Protein AF-A0A9C9XQD9-F1 (afdb_monomer_lite)

Radius of gyration: 16.3 Å; chains: 1; bounding box: 29×31×42 Å

pLDDT: mean 93.08, std 9.72, range [49.47, 98.38]

Structure (mmCIF, N/CA/C/O backbone):
data_AF-A0A9C9XQD9-F1
#
_entry.id   AF-A0A9C9XQD9-F1
#
loop_
_atom_site.group_PDB
_atom_site.id
_atom_site.type_symbol
_atom_site.label_atom_id
_atom_site.label_alt_id
_atom_site.label_comp_id
_atom_site.label_asym_id
_atom_site.label_entity_id
_atom_site.label_seq_id
_atom_site.pdbx_PDB_ins_code
_atom_site.Cartn_x
_atom_site.Cartn_y
_atom_site.Cartn_z
_atom_site.occupancy
_atom_site.B_iso_or_equiv
_atom_site.auth_seq_id
_atom_site.auth_comp_id
_atom_site.auth_asym_id
_atom_site.auth_atom_id
_atom_site.pdbx_PDB_model_num
ATOM 1 N N . MET A 1 1 ? 12.271 -24.531 2.397 1.00 49.47 1 MET A N 1
ATOM 2 C CA . MET A 1 1 ? 11.312 -23.431 2.196 1.00 49.47 1 MET A CA 1
ATOM 3 C C . MET A 1 1 ? 11.934 -22.542 1.152 1.00 49.47 1 MET A C 1
ATOM 5 O O . MET A 1 1 ? 13.041 -22.079 1.396 1.00 49.47 1 MET A O 1
ATOM 9 N N . SER A 1 2 ? 11.334 -22.451 -0.036 1.00 54.34 2 SER A N 1
ATOM 10 C CA . SER A 1 2 ? 11.786 -21.471 -1.020 1.00 54.34 2 SER A CA 1
ATOM 11 C C . SER A 1 2 ? 11.721 -20.093 -0.370 1.00 54.34 2 SER A C 1
ATOM 13 O O . SER A 1 2 ? 10.859 -19.839 0.476 1.00 54.34 2 SER A O 1
ATOM 15 N N . ASP A 1 3 ? 12.692 -19.245 -0.675 1.00 64.75 3 ASP A N 1
ATOM 16 C CA . ASP A 1 3 ? 12.753 -17.907 -0.107 1.00 64.75 3 ASP A CA 1
ATOM 17 C C . ASP A 1 3 ? 11.602 -17.085 -0.716 1.00 64.75 3 ASP A C 1
ATOM 19 O O . ASP A 1 3 ? 11.717 -16.518 -1.802 1.00 64.75 3 ASP A O 1
ATOM 23 N N . SER A 1 4 ? 10.434 -17.149 -0.068 1.00 86.69 4 SER A N 1
ATOM 24 C CA . SER A 1 4 ? 9.124 -16.724 -0.597 1.00 86.69 4 SER A CA 1
ATOM 25 C C . SER A 1 4 ? 9.101 -15.283 -1.108 1.00 86.69 4 SER A C 1
ATOM 27 O O . SER A 1 4 ? 8.391 -14.962 -2.062 1.00 86.69 4 SER A O 1
ATOM 29 N N . LEU A 1 5 ? 9.932 -14.416 -0.526 1.00 91.38 5 LEU A N 1
ATOM 30 C CA . LEU A 1 5 ? 10.053 -13.032 -0.957 1.00 91.38 5 LEU A CA 1
ATOM 31 C C . LEU A 1 5 ? 10.759 -12.915 -2.312 1.00 91.38 5 LEU A C 1
ATOM 33 O O . LEU A 1 5 ? 10.394 -12.060 -3.120 1.00 91.38 5 LEU A O 1
ATOM 37 N N . ALA A 1 6 ? 11.743 -13.773 -2.588 1.00 92.50 6 ALA A N 1
ATOM 38 C CA . ALA A 1 6 ? 12.420 -13.804 -3.880 1.00 92.50 6 ALA A CA 1
ATOM 39 C C . ALA A 1 6 ? 11.463 -14.272 -4.987 1.00 92.50 6 ALA A C 1
ATOM 41 O O . ALA A 1 6 ? 11.438 -13.682 -6.069 1.00 92.50 6 ALA A O 1
ATOM 42 N N . GLU A 1 7 ? 10.629 -15.276 -4.701 1.00 94.00 7 GLU A N 1
ATOM 43 C CA . GLU A 1 7 ? 9.597 -15.764 -5.627 1.00 94.00 7 GLU A CA 1
ATOM 44 C C . GLU A 1 7 ? 8.538 -14.693 -5.911 1.00 94.00 7 GLU A C 1
ATOM 46 O O . GLU A 1 7 ? 8.214 -14.442 -7.076 1.00 94.00 7 GLU A O 1
ATOM 51 N N . LEU A 1 8 ? 8.062 -14.000 -4.871 1.00 92.88 8 LEU A N 1
ATOM 52 C CA . LEU A 1 8 ? 7.134 -12.878 -5.008 1.00 92.88 8 LEU A CA 1
ATOM 53 C C . LEU A 1 8 ? 7.752 -11.723 -5.805 1.00 92.88 8 LEU A C 1
ATOM 55 O O . LEU A 1 8 ? 7.131 -11.205 -6.731 1.00 92.88 8 LEU A O 1
ATOM 59 N N . THR A 1 9 ? 8.997 -11.353 -5.501 1.00 93.50 9 THR A N 1
ATOM 60 C CA . THR A 1 9 ? 9.718 -10.296 -6.227 1.00 93.50 9 THR A CA 1
ATOM 61 C C . THR A 1 9 ? 9.832 -10.637 -7.710 1.00 93.50 9 THR A C 1
ATOM 63 O O . THR A 1 9 ? 9.618 -9.777 -8.564 1.00 93.50 9 THR A O 1
ATOM 66 N N . LEU A 1 10 ? 10.142 -11.896 -8.036 1.00 95.00 10 LEU A N 1
ATOM 67 C CA . LEU A 1 10 ? 10.216 -12.348 -9.421 1.00 95.00 10 LEU A CA 1
ATOM 68 C C . LEU A 1 10 ? 8.844 -12.297 -10.106 1.00 95.00 10 LEU A C 1
ATOM 70 O O . LEU A 1 10 ? 8.765 -11.889 -11.262 1.00 95.00 10 LEU A O 1
ATOM 74 N N . ALA A 1 11 ? 7.770 -12.683 -9.413 1.00 95.31 11 ALA A N 1
ATOM 75 C CA . ALA A 1 11 ? 6.412 -12.606 -9.947 1.00 95.31 11 ALA A CA 1
ATOM 76 C C . ALA A 1 11 ? 5.985 -11.161 -10.250 1.00 95.31 11 ALA A C 1
ATOM 78 O O . ALA A 1 11 ? 5.484 -10.902 -11.343 1.00 95.31 11 ALA A O 1
ATOM 79 N N . ILE A 1 12 ? 6.255 -10.222 -9.337 1.00 94.81 12 ILE A N 1
ATOM 80 C CA . ILE A 1 12 ? 5.959 -8.793 -9.525 1.00 94.81 12 ILE A CA 1
ATOM 81 C C . ILE A 1 12 ? 6.753 -8.220 -10.704 1.00 94.81 12 ILE A C 1
ATOM 83 O O . ILE A 1 12 ? 6.189 -7.510 -11.532 1.00 94.81 12 ILE A O 1
ATOM 87 N N . ARG A 1 13 ? 8.044 -8.561 -10.822 1.00 95.06 13 ARG A N 1
ATOM 88 C CA . ARG A 1 13 ? 8.877 -8.112 -11.950 1.00 95.06 13 ARG A CA 1
ATOM 89 C C . ARG A 1 13 ? 8.343 -8.601 -13.292 1.00 95.06 13 ARG A C 1
ATOM 91 O O . ARG A 1 13 ? 8.210 -7.801 -14.201 1.00 95.06 13 ARG A O 1
ATOM 98 N N . ARG A 1 14 ? 7.975 -9.883 -13.412 1.00 97.38 14 ARG A N 1
ATOM 99 C CA . ARG A 1 14 ? 7.372 -10.397 -14.658 1.00 97.38 14 ARG A CA 1
ATOM 100 C C . ARG A 1 14 ? 6.066 -9.680 -15.001 1.00 97.38 14 ARG A C 1
ATOM 102 O O . ARG A 1 14 ? 5.841 -9.348 -16.155 1.00 97.38 14 ARG A O 1
ATOM 109 N N . PHE A 1 15 ? 5.221 -9.428 -14.002 1.00 97.06 15 PHE A N 1
ATOM 110 C CA . PHE A 1 15 ? 3.956 -8.721 -14.202 1.00 97.06 15 PHE A CA 1
ATOM 111 C C . PHE A 1 15 ? 4.157 -7.294 -14.737 1.00 97.06 15 PHE A C 1
ATOM 113 O O . PHE A 1 15 ? 3.382 -6.852 -15.589 1.00 97.06 15 PHE A O 1
ATOM 120 N N . ALA A 1 16 ? 5.174 -6.591 -14.230 1.00 97.25 16 ALA A N 1
ATOM 121 C CA . ALA A 1 16 ? 5.537 -5.249 -14.670 1.00 97.25 16 ALA A CA 1
ATOM 122 C C . ALA A 1 16 ? 6.123 -5.246 -16.092 1.00 97.25 16 ALA A C 1
ATOM 124 O O . ALA A 1 16 ? 5.649 -4.474 -16.927 1.00 97.25 16 ALA A O 1
ATOM 125 N N . ASP A 1 17 ? 7.045 -6.170 -16.376 1.00 97.31 17 ASP A N 1
ATOM 126 C CA . ASP A 1 17 ? 7.725 -6.306 -17.671 1.00 97.31 17 ASP A CA 1
ATOM 127 C C . ASP A 1 17 ? 6.734 -6.603 -18.808 1.00 97.31 17 ASP A C 1
ATOM 129 O O . ASP A 1 17 ? 6.739 -5.938 -19.841 1.00 97.31 17 ASP A O 1
ATOM 133 N N . GLU A 1 18 ? 5.771 -7.507 -18.580 1.00 98.31 18 GLU A N 1
ATOM 134 C CA . GLU A 1 18 ? 4.679 -7.802 -19.528 1.00 98.31 18 GLU A CA 1
ATOM 135 C C . GLU A 1 18 ? 3.826 -6.573 -19.898 1.00 98.31 18 GLU A C 1
ATOM 137 O O . GLU A 1 18 ? 3.091 -6.602 -20.888 1.00 98.31 18 GLU A O 1
ATOM 142 N N . ARG A 1 19 ? 3.881 -5.506 -19.091 1.00 98.06 19 ARG A N 1
ATOM 143 C CA . ARG A 1 19 ? 3.103 -4.268 -19.254 1.00 98.06 19 ARG A CA 1
ATOM 144 C C . ARG A 1 19 ? 3.968 -3.059 -19.591 1.00 98.06 19 ARG A C 1
ATOM 146 O O . ARG A 1 19 ? 3.413 -1.968 -19.723 1.00 98.06 19 ARG A O 1
ATOM 153 N N . ASP A 1 20 ? 5.282 -3.241 -19.727 1.00 97.50 20 ASP A N 1
ATOM 154 C CA . ASP A 1 20 ? 6.251 -2.157 -19.912 1.00 97.50 20 ASP A CA 1
ATOM 155 C C . ASP A 1 20 ? 6.130 -1.080 -18.810 1.00 97.50 20 ASP A C 1
ATOM 157 O O . ASP A 1 20 ? 6.118 0.129 -19.059 1.00 97.50 20 ASP A O 1
ATOM 161 N N . TRP A 1 21 ? 5.948 -1.510 -17.556 1.00 97.94 21 TRP A N 1
ATOM 162 C CA . TRP A 1 21 ? 5.740 -0.606 -16.414 1.00 97.94 21 TRP A CA 1
ATOM 163 C C . TRP A 1 21 ? 7.032 -0.177 -15.719 1.00 97.94 21 TRP A C 1
ATOM 165 O O . TRP A 1 21 ? 7.025 0.802 -14.969 1.00 97.94 21 TRP A O 1
ATOM 175 N N . GLU A 1 22 ? 8.158 -0.827 -16.009 1.00 95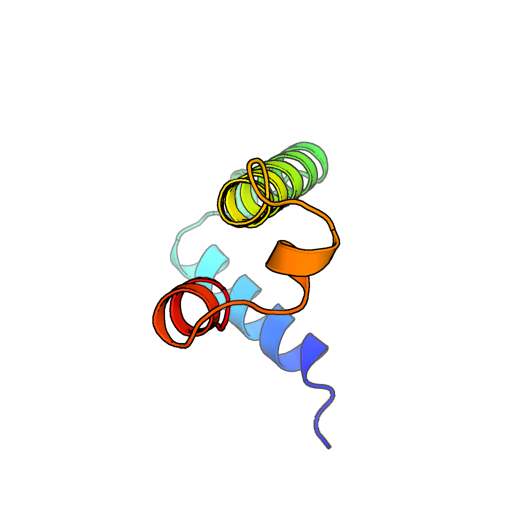.31 22 GLU A N 1
ATOM 176 C CA . GLU A 1 22 ? 9.488 -0.477 -15.503 1.00 95.31 22 GLU A CA 1
ATOM 177 C C . GLU A 1 22 ? 9.821 1.011 -15.692 1.00 95.31 22 GLU A C 1
ATOM 179 O O . GLU A 1 22 ? 10.438 1.615 -14.812 1.00 95.31 22 GLU A O 1
ATOM 184 N N . GLN A 1 23 ? 9.353 1.641 -16.777 1.00 96.19 23 GLN A N 1
ATOM 185 C CA . GLN A 1 23 ? 9.537 3.077 -17.033 1.00 96.19 23 GLN A CA 1
ATOM 186 C C . GLN A 1 23 ? 8.935 3.988 -15.944 1.00 96.19 23 GLN A C 1
ATOM 188 O O . GLN A 1 23 ? 9.397 5.114 -15.744 1.00 96.19 23 GLN A O 1
ATOM 193 N N . PHE A 1 24 ? 7.935 3.505 -15.202 1.00 96.88 24 PHE A N 1
ATOM 194 C CA . PHE A 1 24 ? 7.302 4.223 -14.094 1.00 96.88 24 PHE A CA 1
ATOM 195 C C . PHE A 1 24 ? 7.898 3.851 -12.728 1.00 96.88 24 PHE A C 1
ATOM 197 O O . PHE A 1 24 ? 7.659 4.563 -11.751 1.00 96.88 24 PHE A O 1
ATOM 204 N N . HIS A 1 25 ? 8.717 2.801 -12.634 1.00 95.88 25 HIS A N 1
ATOM 205 C CA . HIS A 1 25 ? 9.265 2.256 -11.384 1.00 95.88 25 HIS A CA 1
ATOM 206 C C . HIS A 1 25 ? 10.539 2.968 -10.895 1.00 95.88 25 HIS A C 1
ATOM 208 O O . HIS A 1 25 ? 11.512 2.344 -10.469 1.00 95.88 25 HIS A O 1
ATOM 214 N N . SER A 1 26 ? 10.543 4.303 -10.898 1.00 97.50 26 SER A N 1
ATOM 215 C CA . SER A 1 26 ? 11.596 5.053 -10.199 1.00 97.50 26 SER A CA 1
ATOM 216 C C . SER A 1 26 ? 11.511 4.824 -8.677 1.00 97.50 26 SER A C 1
ATOM 218 O O . SER A 1 26 ? 10.404 4.649 -8.157 1.00 97.50 26 SER A O 1
ATOM 220 N N . PRO A 1 27 ? 12.626 4.903 -7.918 1.00 97.75 27 PRO A N 1
ATOM 221 C CA . PRO A 1 27 ? 12.589 4.766 -6.458 1.00 97.75 27 PRO A CA 1
ATOM 222 C C . PRO A 1 27 ? 11.584 5.708 -5.780 1.00 97.75 27 PRO A C 1
ATOM 224 O O . PRO A 1 27 ? 10.894 5.311 -4.845 1.00 97.75 27 PRO A O 1
ATOM 227 N N . LYS A 1 28 ? 11.445 6.938 -6.296 1.00 98.31 28 LYS A N 1
ATOM 228 C CA . LYS A 1 28 ? 10.439 7.907 -5.841 1.00 98.31 28 LYS A CA 1
ATOM 229 C C . LYS A 1 28 ? 9.017 7.372 -6.038 1.00 98.31 28 LYS A C 1
ATOM 231 O O . LYS A 1 28 ? 8.217 7.438 -5.113 1.00 98.31 28 LYS A O 1
ATOM 236 N N . ASN A 1 29 ? 8.692 6.878 -7.230 1.00 98.06 29 ASN A N 1
ATOM 237 C CA . ASN A 1 29 ? 7.336 6.428 -7.549 1.00 98.06 29 ASN A CA 1
ATOM 238 C C . ASN A 1 29 ? 6.950 5.189 -6.746 1.00 98.06 29 ASN A C 1
ATOM 240 O O . ASN A 1 29 ? 5.852 5.148 -6.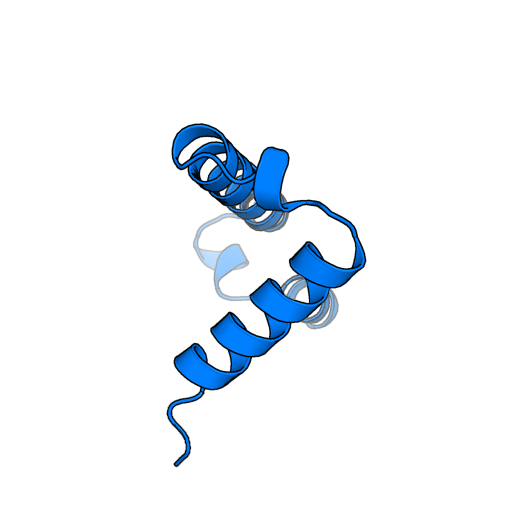206 1.00 98.06 29 ASN A O 1
ATOM 244 N N . LEU A 1 30 ? 7.871 4.236 -6.597 1.00 97.06 30 LEU A N 1
ATOM 245 C CA . LEU A 1 30 ? 7.645 3.047 -5.776 1.00 97.06 30 LEU A CA 1
ATOM 246 C C . LEU A 1 30 ? 7.434 3.405 -4.299 1.00 97.06 30 LEU A C 1
ATOM 248 O O . LEU A 1 30 ? 6.529 2.871 -3.667 1.00 97.06 30 LEU A O 1
ATOM 252 N N . ALA A 1 31 ? 8.220 4.342 -3.756 1.00 98.25 31 ALA A N 1
ATOM 253 C CA . ALA A 1 31 ? 8.031 4.815 -2.386 1.00 98.25 31 ALA A CA 1
ATOM 254 C C . ALA A 1 31 ? 6.676 5.516 -2.200 1.00 98.25 31 ALA A C 1
ATOM 256 O O . ALA A 1 31 ? 6.003 5.285 -1.201 1.00 98.25 31 ALA A O 1
ATOM 257 N N . MET A 1 32 ? 6.253 6.344 -3.162 1.00 98.38 32 MET A N 1
ATOM 258 C CA . MET A 1 32 ? 4.929 6.973 -3.121 1.00 98.38 32 MET A CA 1
ATOM 259 C C . MET A 1 32 ? 3.808 5.933 -3.198 1.00 98.38 32 MET A C 1
ATOM 261 O O . MET A 1 32 ? 2.895 5.997 -2.385 1.00 98.38 32 MET A O 1
ATOM 265 N N . ALA A 1 33 ? 3.897 4.966 -4.117 1.00 97.38 33 ALA A N 1
ATOM 266 C CA . ALA A 1 33 ? 2.912 3.895 -4.249 1.00 97.38 33 ALA A CA 1
ATOM 267 C C . ALA A 1 33 ? 2.782 3.094 -2.945 1.00 97.38 33 ALA A C 1
ATOM 269 O O . ALA A 1 33 ? 1.680 2.939 -2.441 1.00 97.38 33 ALA A O 1
ATOM 270 N N . LEU A 1 34 ? 3.902 2.700 -2.328 1.00 97.19 34 LEU A N 1
ATOM 271 C CA . LEU A 1 34 ? 3.892 2.007 -1.035 1.00 97.19 34 LEU A CA 1
ATOM 272 C C . LEU A 1 34 ? 3.147 2.798 0.054 1.00 97.19 34 LEU A C 1
ATOM 274 O O . LEU A 1 34 ? 2.420 2.212 0.850 1.00 97.19 34 LEU A O 1
ATOM 278 N N . ILE A 1 35 ? 3.337 4.119 0.107 1.00 98.38 35 ILE A N 1
ATOM 279 C CA . ILE A 1 35 ? 2.648 4.973 1.083 1.00 98.38 35 ILE A CA 1
ATOM 280 C C . ILE A 1 35 ? 1.152 5.090 0.778 1.00 98.38 35 ILE A C 1
ATOM 282 O O . ILE A 1 35 ? 0.368 5.140 1.721 1.00 98.38 35 ILE A O 1
ATOM 286 N N . VAL A 1 36 ? 0.752 5.108 -0.497 1.00 98.19 36 VAL A N 1
ATOM 287 C CA . VAL A 1 36 ? -0.668 5.077 -0.882 1.00 98.19 36 VAL A CA 1
ATOM 288 C C . VAL A 1 36 ? -1.324 3.791 -0.380 1.00 98.19 36 VAL A C 1
ATOM 290 O O . VAL A 1 36 ? -2.294 3.880 0.361 1.00 98.19 36 VAL A O 1
ATOM 293 N N . GLU A 1 37 ? -0.733 2.627 -0.658 1.00 96.38 37 GLU A N 1
ATOM 294 C CA . GLU A 1 37 ? -1.246 1.327 -0.189 1.00 96.38 37 GLU A CA 1
ATOM 295 C C . GLU A 1 37 ? -1.295 1.239 1.348 1.00 96.38 37 GLU A C 1
ATOM 297 O O . GLU A 1 37 ? -2.245 0.728 1.939 1.00 96.38 37 GLU A O 1
ATOM 302 N N . ALA A 1 38 ? -0.282 1.781 2.034 1.00 96.88 38 ALA A N 1
ATOM 303 C CA . ALA A 1 38 ? -0.298 1.874 3.493 1.00 96.88 38 ALA A CA 1
ATOM 304 C C . ALA A 1 38 ? -1.419 2.798 3.999 1.00 96.88 38 ALA A C 1
ATOM 306 O O . ALA A 1 38 ? -1.997 2.538 5.054 1.00 96.88 38 ALA A O 1
ATOM 307 N N . GLY A 1 39 ? -1.728 3.863 3.256 1.00 97.19 39 GLY A N 1
ATOM 308 C CA . GLY A 1 39 ? -2.871 4.737 3.501 1.00 97.19 39 GLY A CA 1
ATOM 309 C C . GLY A 1 39 ? -4.196 3.991 3.377 1.00 97.19 39 GLY A C 1
ATOM 310 O O . GLY A 1 39 ? -4.996 4.056 4.305 1.00 97.19 39 GLY A O 1
ATOM 311 N N . GLU A 1 40 ? -4.388 3.219 2.306 1.00 95.62 40 GLU A N 1
ATOM 312 C CA . GLU A 1 40 ? -5.585 2.384 2.116 1.00 95.62 40 GLU A CA 1
ATOM 313 C C . GLU A 1 40 ? -5.760 1.381 3.264 1.00 95.62 40 GLU A C 1
ATOM 315 O O . GLU A 1 40 ? -6.847 1.254 3.830 1.00 95.62 40 GLU A O 1
ATOM 320 N N . LEU A 1 41 ? -4.673 0.741 3.713 1.00 94.38 41 LEU A N 1
ATOM 321 C CA . LEU A 1 41 ? -4.720 -0.127 4.891 1.00 94.38 41 LEU A CA 1
ATOM 322 C C . LEU A 1 41 ? -5.168 0.636 6.149 1.00 94.38 41 LEU A C 1
ATOM 324 O O . LEU A 1 41 ? -5.957 0.115 6.939 1.00 94.38 41 LEU A O 1
ATOM 328 N N . VAL A 1 42 ? -4.677 1.863 6.350 1.00 96.00 42 VAL A N 1
ATOM 329 C CA . VAL A 1 42 ? -5.051 2.714 7.492 1.00 96.00 42 VAL A CA 1
ATOM 330 C C . VAL A 1 42 ? -6.543 3.054 7.485 1.00 96.00 42 VAL A C 1
ATOM 332 O O . VAL A 1 42 ? -7.129 3.146 8.566 1.00 96.00 42 VAL A O 1
ATOM 3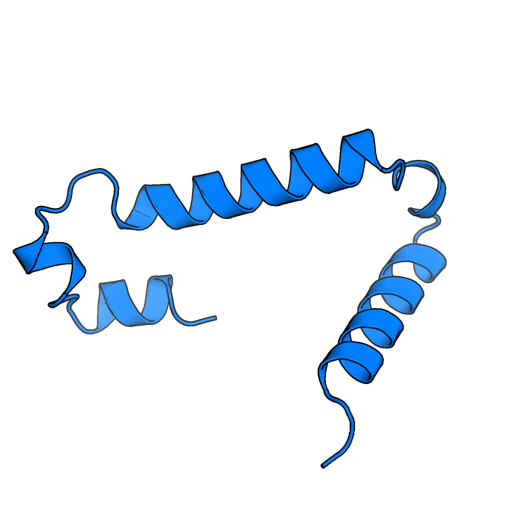35 N N . GLU A 1 43 ? -7.191 3.178 6.323 1.00 95.94 43 GLU A N 1
ATOM 336 C CA . GLU A 1 43 ? -8.623 3.510 6.234 1.00 95.94 43 GLU A CA 1
ATOM 337 C C . GLU A 1 43 ? -9.519 2.511 6.980 1.00 95.94 43 GLU A C 1
ATOM 339 O O . GLU A 1 43 ? -10.532 2.908 7.561 1.00 95.94 43 GLU A O 1
ATOM 344 N N . HIS A 1 44 ? -9.118 1.239 7.058 1.00 94.69 44 HIS A N 1
ATOM 345 C CA . HIS A 1 44 ? -9.838 0.213 7.819 1.00 94.69 44 HIS A CA 1
ATOM 346 C C . HIS A 1 44 ? -9.792 0.422 9.340 1.00 94.69 44 HIS A C 1
ATOM 348 O O . HIS A 1 44 ? -10.656 -0.082 10.058 1.00 94.69 44 HIS A O 1
ATOM 354 N N . PHE A 1 45 ? -8.800 1.162 9.840 1.00 96.38 45 PHE A N 1
ATOM 355 C CA . PHE A 1 45 ? -8.547 1.344 11.272 1.00 96.38 45 PHE A CA 1
ATOM 356 C C . PHE A 1 45 ? -8.753 2.781 11.758 1.00 96.38 45 PHE A C 1
ATOM 358 O O . PHE A 1 45 ? -8.853 2.995 12.963 1.00 96.38 45 PHE A O 1
ATOM 365 N N . GLN A 1 46 ? -8.822 3.765 10.857 1.00 97.00 46 GLN A N 1
ATOM 366 C CA . GLN A 1 46 ? -8.723 5.195 11.184 1.00 97.00 46 GLN A CA 1
ATOM 367 C C . GLN A 1 46 ? -9.762 5.715 12.197 1.00 97.00 46 GLN A C 1
ATOM 369 O O . GLN A 1 46 ? -9.492 6.686 12.899 1.00 97.00 46 GLN A O 1
ATOM 374 N N . TRP A 1 47 ? -10.933 5.077 12.289 1.00 96.12 47 TRP A N 1
ATOM 375 C CA . TRP A 1 47 ? -12.010 5.466 13.213 1.00 96.12 47 TRP A CA 1
ATOM 376 C C . TRP A 1 47 ? -12.172 4.522 14.406 1.00 96.12 47 TRP A C 1
ATOM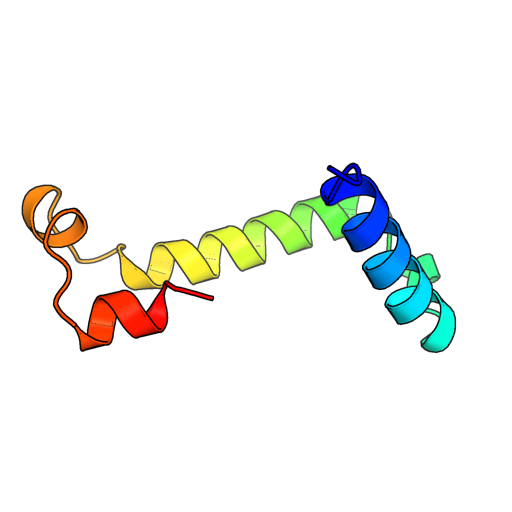 378 O O . TRP A 1 47 ? -13.070 4.723 15.220 1.00 96.12 47 TRP A O 1
ATOM 388 N N . LEU A 1 48 ? -11.324 3.499 14.514 1.00 97.00 48 LEU A N 1
ATOM 389 C CA . LEU A 1 48 ? -11.371 2.530 15.599 1.00 97.00 48 LEU A CA 1
ATOM 390 C C . LEU A 1 48 ? -10.554 3.027 16.790 1.00 97.00 48 LEU A C 1
ATOM 392 O O . LEU A 1 48 ? -9.455 3.569 16.650 1.00 97.00 48 LEU A O 1
ATOM 396 N N . SER A 1 49 ? -11.049 2.765 17.991 1.00 97.62 49 SER A N 1
ATOM 397 C CA . SER A 1 49 ? -10.224 2.798 19.190 1.00 97.62 49 SER A CA 1
ATOM 398 C C . SER A 1 49 ? -9.143 1.708 19.150 1.00 97.62 49 SER A C 1
ATOM 400 O O . SER A 1 49 ? -9.174 0.745 18.374 1.00 97.62 49 SER A O 1
ATOM 402 N N . GLN A 1 50 ? -8.168 1.817 20.054 1.00 96.88 50 GLN A N 1
ATOM 403 C CA . GLN A 1 50 ? -7.140 0.786 20.203 1.00 96.88 50 GLN A CA 1
ATOM 404 C C . GLN A 1 50 ? -7.735 -0.585 20.579 1.00 96.88 50 GLN A C 1
ATOM 406 O O . GLN A 1 50 ? -7.186 -1.615 20.197 1.00 96.88 50 GLN A O 1
ATOM 411 N N . GLU A 1 51 ? -8.838 -0.614 21.328 1.00 97.50 51 GLU A N 1
ATOM 412 C CA . GLU A 1 51 ? -9.503 -1.864 21.694 1.00 97.50 51 GLU A CA 1
ATOM 413 C C . GLU A 1 51 ? -10.234 -2.477 20.497 1.00 97.50 51 GLU A C 1
ATOM 415 O O . GLU A 1 51 ? -10.053 -3.663 20.223 1.00 97.50 51 GLU A O 1
ATOM 420 N N . GLU A 1 52 ? -10.975 -1.672 19.733 1.00 96.81 52 GLU A N 1
ATOM 421 C CA . GLU A 1 52 ? -11.695 -2.127 18.536 1.00 96.81 52 GLU A CA 1
ATOM 422 C C . GLU A 1 52 ? -10.740 -2.633 17.448 1.00 96.81 52 GLU A C 1
ATOM 424 O O . GLU A 1 52 ? -10.971 -3.699 16.883 1.00 96.81 52 GLU A O 1
ATOM 429 N N . SER A 1 53 ? -9.609 -1.954 17.213 1.00 95.88 53 SER A N 1
ATOM 430 C CA . SER A 1 53 ? -8.608 -2.403 16.224 1.00 95.88 53 SER A CA 1
ATOM 431 C C . SER A 1 53 ? -7.986 -3.770 16.546 1.00 95.88 53 SER A C 1
ATOM 433 O O . SER A 1 53 ? -7.482 -4.444 15.649 1.00 95.88 53 SER A O 1
ATOM 435 N N . ARG A 1 54 ? -8.045 -4.217 17.810 1.00 95.50 54 ARG A N 1
ATOM 436 C CA . ARG A 1 54 ? -7.613 -5.560 18.239 1.00 95.50 54 ARG A CA 1
ATOM 437 C C . ARG A 1 54 ? -8.725 -6.607 18.175 1.00 95.50 54 ARG A C 1
ATOM 439 O O . ARG A 1 54 ? -8.421 -7.798 18.187 1.00 95.50 54 ARG A O 1
ATOM 446 N N . HIS A 1 55 ? -9.985 -6.183 18.106 1.00 96.00 55 HIS A N 1
ATOM 447 C CA . HIS A 1 55 ? -11.165 -7.046 18.186 1.00 96.00 55 HIS A CA 1
ATOM 448 C C . HIS A 1 55 ? -12.077 -6.884 16.970 1.00 96.00 55 HIS A C 1
ATOM 450 O O . HIS A 1 55 ? -13.299 -6.852 17.101 1.00 96.00 55 HIS A O 1
ATOM 456 N N . LEU A 1 56 ? -11.474 -6.824 15.782 1.00 95.06 56 LEU A N 1
ATOM 457 C CA . LEU A 1 56 ? -12.206 -6.794 14.523 1.00 95.06 56 LEU A CA 1
ATOM 458 C C . LEU A 1 56 ? -13.209 -7.956 14.441 1.00 95.06 56 LEU A C 1
ATOM 460 O O . LEU A 1 56 ? -12.889 -9.118 14.749 1.00 95.06 56 LEU A O 1
ATOM 464 N N . ASP A 1 57 ? -14.420 -7.664 13.981 1.00 94.44 57 ASP A N 1
ATOM 465 C CA . ASP A 1 57 ? -15.409 -8.696 13.697 1.00 94.44 57 ASP A CA 1
ATOM 466 C C . ASP A 1 57 ? -14.984 -9.567 12.495 1.00 94.44 57 ASP A C 1
ATOM 468 O O . 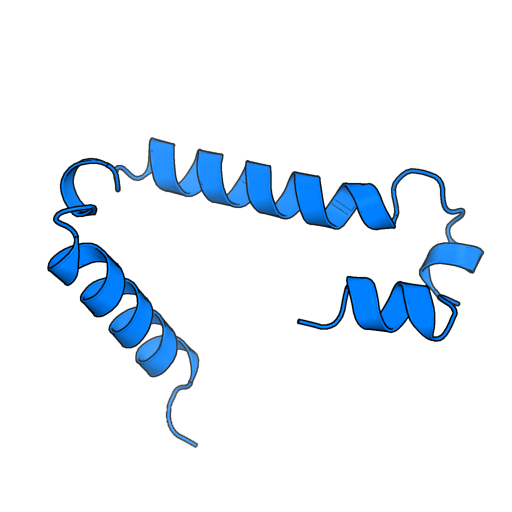ASP A 1 57 ? -13.883 -9.443 11.942 1.00 94.44 57 ASP A O 1
ATOM 472 N N . ALA A 1 58 ? -15.817 -10.541 12.130 1.00 94.38 58 ALA A N 1
ATOM 473 C CA . ALA A 1 58 ? -15.491 -11.456 11.043 1.00 94.38 58 ALA A CA 1
ATOM 474 C C . ALA A 1 58 ? -15.419 -10.752 9.679 1.00 94.38 58 ALA A C 1
ATOM 476 O O . ALA A 1 58 ? -14.665 -11.196 8.814 1.00 94.38 58 ALA A O 1
ATOM 477 N N . ASP A 1 59 ? -16.204 -9.702 9.465 1.00 92.62 59 ASP A N 1
ATOM 478 C CA . ASP A 1 59 ? -16.325 -9.011 8.183 1.00 92.62 59 ASP A CA 1
ATOM 479 C C . ASP A 1 59 ? -15.168 -8.024 8.018 1.00 92.62 59 ASP A C 1
ATOM 481 O O . ASP A 1 59 ? -14.484 -8.038 6.994 1.00 92.62 59 ASP A O 1
ATOM 485 N N . GLN A 1 60 ? -14.861 -7.271 9.074 1.00 93.00 60 GLN A N 1
ATOM 486 C CA . GLN A 1 60 ? -13.692 -6.399 9.167 1.00 93.00 60 GLN A CA 1
ATOM 487 C C . GLN A 1 60 ? -12.386 -7.180 9.005 1.00 93.00 60 GLN A C 1
ATOM 489 O O . GLN A 1 60 ? -11.502 -6.746 8.272 1.00 93.00 60 GLN A O 1
ATOM 494 N N . ARG A 1 61 ? -12.264 -8.363 9.627 1.00 92.06 61 ARG A N 1
ATOM 495 C CA . ARG A 1 61 ? -11.086 -9.226 9.431 1.00 92.06 61 ARG A CA 1
ATOM 496 C C . ARG A 1 61 ? -10.923 -9.667 7.990 1.00 92.06 61 ARG A C 1
ATOM 498 O O . ARG A 1 61 ? -9.806 -9.621 7.494 1.00 92.06 61 ARG A O 1
ATOM 505 N N . ARG A 1 62 ? -12.013 -10.063 7.326 1.00 91.31 62 ARG A N 1
ATOM 506 C CA . ARG A 1 62 ? -11.964 -10.448 5.908 1.00 91.31 62 ARG A CA 1
ATOM 507 C C . ARG A 1 62 ? -11.550 -9.287 5.011 1.00 91.31 62 ARG A C 1
ATOM 509 O O . ARG A 1 62 ? -10.877 -9.524 4.021 1.00 91.31 62 ARG A O 1
ATOM 516 N N . ALA A 1 63 ? -11.926 -8.058 5.362 1.00 89.25 63 ALA A N 1
ATOM 517 C CA . ALA A 1 63 ? -11.552 -6.875 4.595 1.00 89.25 63 ALA A CA 1
ATOM 518 C C . ALA A 1 63 ? -10.044 -6.566 4.647 1.00 89.25 63 ALA A C 1
ATOM 520 O O . ALA A 1 63 ? -9.515 -6.038 3.678 1.00 89.25 63 ALA A O 1
ATOM 521 N N . VAL A 1 64 ? -9.353 -6.912 5.742 1.00 89.88 64 VAL A N 1
ATOM 522 C CA . VAL A 1 64 ? -7.905 -6.656 5.912 1.00 89.88 64 VAL A CA 1
ATOM 523 C C . VAL A 1 64 ? -7.028 -7.902 5.748 1.00 89.88 64 VAL A C 1
ATOM 525 O O . VAL A 1 64 ? -5.803 -7.796 5.719 1.00 89.88 64 VAL A O 1
ATOM 528 N N . SER A 1 65 ? -7.628 -9.092 5.666 1.00 80.62 65 SER A N 1
ATOM 529 C CA . SER A 1 65 ? -6.929 -10.334 5.344 1.00 80.62 65 SER A CA 1
ATOM 530 C C . SER A 1 65 ? -6.913 -10.517 3.827 1.00 80.62 65 SER A C 1
ATOM 532 O O . SER A 1 65 ? -7.853 -11.083 3.265 1.00 80.62 65 SER A O 1
ATOM 534 N N . LEU A 1 66 ? -5.871 -10.003 3.174 1.00 59.69 66 LEU A N 1
ATOM 535 C CA . LEU A 1 66 ? -5.518 -10.420 1.813 1.00 59.69 66 LEU A CA 1
ATOM 536 C C . LE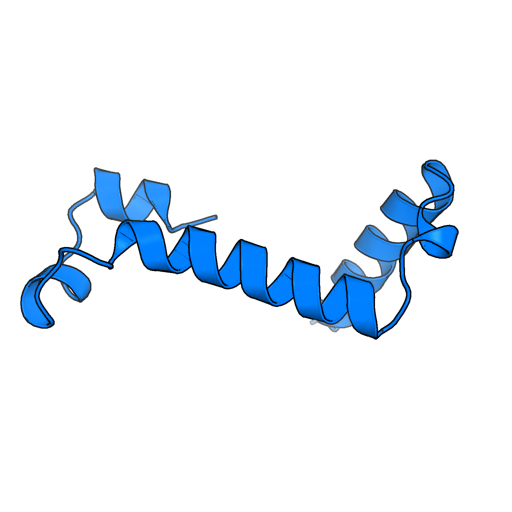U A 1 66 ? -5.201 -11.923 1.775 1.00 59.69 66 LEU A C 1
ATOM 538 O O . LEU A 1 66 ? -4.492 -12.397 2.696 1.00 59.69 66 LEU A O 1
#

Sequence (66 aa):
MSDSLAELTLAIRRFADERDWEQFHSPKNLAMALIVEAGELVEHFQWLSQEESRHLDADQRRAVSL

Foldseek 3Di:
DPPVVVVVVVVVVVVCVVVVNVVQPDVVNVVVVVVVVVVVLCVLPVPPDPVCVVVDDPVSCVVNPD

Secondary structure (DSSP, 8-state):
---HHHHHHHHHHHHHHTTT-GGG--HHHHHHHHHHHHHHHHHTTTT--HHHHHS--HHHHHHH--